Protein 3H8Z (pdb70)

Structure (mmCIF, N/CA/C/O backbone):
data_3H8Z
#
_entry.id   3H8Z
#
_cell.length_a   34.563
_cell.length_b   54.676
_cell.length_c   70.171
_cell.angle_alpha   90.000
_cell.angle_beta   90.000
_cell.angle_gamma   90.000
#
_symmetry.space_group_name_H-M   'P 21 21 21'
#
loop_
_entity.id
_entity.type
_entity.pdbx_description
1 polymer 'Fragile X mental retardation syndrome-related protein 2'
2 water water
#
loop_
_atom_site.group_PDB
_atom_site.id
_atom_site.type_symbol
_atom_site.label_atom_id
_atom_site.label_alt_id
_atom_site.label_comp_id
_atom_site.label_asym_id
_atom_site.label_entity_id
_atom_site.label_seq_id
_atom_site.pdbx_PDB_ins_code
_atom_site.Cartn_x
_atom_sit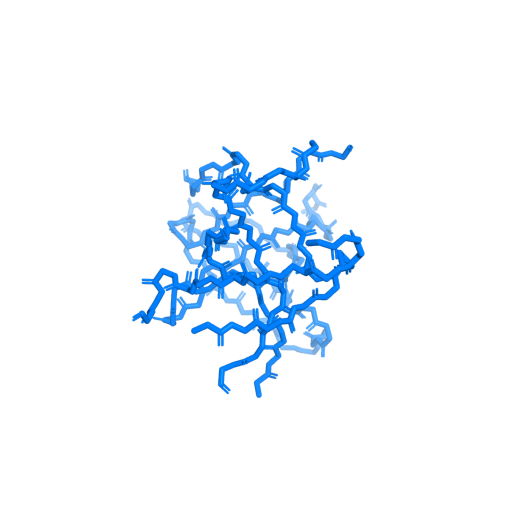e.Cartn_y
_atom_site.Cartn_z
_atom_site.occupancy
_atom_site.B_iso_or_equiv
_atom_site.auth_seq_id
_atom_site.auth_comp_id
_atom_site.auth_asym_id
_atom_site.auth_atom_id
_atom_site.pdbx_PDB_model_num
ATOM 1 N N . ALA A 1 1 ? 16.512 49.771 42.356 1.00 39.74 10 ALA A N 1
ATOM 2 C CA . ALA A 1 1 ? 15.034 49.404 42.354 1.00 39.64 10 ALA A CA 1
ATOM 3 C C . ALA A 1 1 ? 14.281 49.437 41.027 1.00 38.29 10 ALA A C 1
ATOM 4 O O . ALA A 1 1 ? 13.560 48.498 40.692 1.00 39.30 10 ALA A O 1
ATOM 6 N N . TYR A 1 2 ? 14.364 50.561 40.325 1.00 35.88 11 TYR A N 1
ATOM 7 C CA . TYR A 1 2 ? 13.543 50.801 39.151 1.00 33.50 11 TYR A CA 1
ATOM 8 C C . TYR A 1 2 ? 13.794 49.850 37.960 1.00 30.70 11 TYR A C 1
ATOM 9 O O . TYR A 1 2 ? 12.907 49.624 37.132 1.00 30.78 11 TYR A O 1
ATOM 18 N N . PHE A 1 3 ? 15.007 49.341 37.849 1.00 26.93 12 PHE A N 1
ATOM 19 C CA . PHE A 1 3 ? 15.399 48.581 36.649 1.00 22.83 12 PHE A CA 1
ATOM 20 C C . PHE A 1 3 ? 15.395 47.093 36.877 1.00 22.44 12 PHE A C 1
ATOM 21 O O . PHE A 1 3 ? 15.844 46.357 35.991 1.00 20.83 12 PHE A O 1
ATOM 29 N N . GLN A 1 4 ? 14.859 46.640 38.017 1.00 19.54 13 GLN A N 1
ATOM 30 C CA . GLN A 1 4 ? 14.857 45.241 38.373 1.00 21.15 13 GLN A CA 1
ATOM 31 C C . GLN A 1 4 ? 14.230 44.369 37.282 1.00 20.84 13 GLN A C 1
ATOM 32 O O . GLN A 1 4 ? 13.079 44.582 36.899 1.00 20.36 13 GLN A O 1
ATOM 38 N N . GLY A 1 5 ? 14.962 43.359 36.846 1.00 19.02 14 GLY A N 1
ATOM 39 C CA . GLY A 1 5 ? 14.497 42.444 35.843 1.00 19.45 14 GLY A CA 1
ATOM 40 C C . GLY A 1 5 ? 14.436 42.984 34.400 1.00 17.98 14 GLY A C 1
ATOM 41 O O . GLY A 1 5 ? 13.923 42.280 33.524 1.00 19.12 14 GLY A O 1
ATOM 42 N N . LEU A 1 6 ? 14.940 44.190 34.133 1.00 18.52 15 LEU A N 1
ATOM 43 C CA . LEU A 1 6 ? 15.019 44.680 32.734 1.00 19.15 15 LEU A CA 1
ATOM 44 C C . LEU A 1 6 ? 15.817 43.735 31.781 1.00 20.41 15 LEU A C 1
ATOM 45 O O . LEU A 1 6 ? 17.013 43.500 32.016 1.00 21.34 15 LEU A O 1
ATOM 50 N N . PRO A 1 7 ? 15.180 43.216 30.712 1.00 20.90 16 PRO A N 1
ATOM 51 C CA . PRO A 1 7 ? 15.967 42.409 29.774 1.00 19.95 16 PRO A CA 1
ATOM 52 C C . PRO A 1 7 ? 16.936 43.287 28.983 1.00 19.44 16 PRO A C 1
ATOM 53 O O . PRO A 1 7 ? 16.617 44.419 28.543 1.00 18.29 16 PRO A O 1
ATOM 57 N N . VAL A 1 8 ? 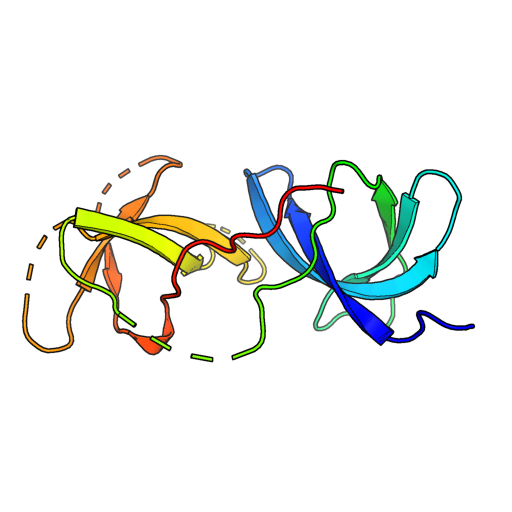18.160 42.775 28.852 1.00 19.83 17 VAL A N 1
ATOM 58 C CA . VAL A 1 8 ? 19.207 43.491 28.066 1.00 18.90 17 VAL A CA 1
ATOM 59 C C . VAL A 1 8 ? 19.897 42.438 27.182 1.00 19.30 17 VAL A C 1
ATOM 60 O O . VAL A 1 8 ? 19.739 41.226 27.371 1.00 21.05 17 VAL A O 1
ATOM 64 N N . GLU A 1 9 ? 20.687 42.873 26.242 1.00 19.47 18 GLU A N 1
ATOM 65 C CA . GLU A 1 9 ? 21.560 41.934 25.565 1.00 20.15 18 GLU A CA 1
ATOM 66 C C . GLU A 1 9 ? 23.023 42.304 25.838 1.00 20.60 18 GLU A C 1
ATOM 67 O O . GLU A 1 9 ? 23.371 43.469 25.867 1.00 20.60 18 GLU A O 1
ATOM 73 N N . VAL A 1 10 ? 23.867 41.295 25.999 1.00 21.37 19 VAL A N 1
ATOM 74 C CA . VAL A 1 10 ? 25.236 41.536 26.405 1.00 21.54 19 VAL A CA 1
ATOM 75 C C . VAL A 1 10 ? 26.194 40.936 25.321 1.00 21.54 19 VAL A C 1
ATOM 76 O O . VAL A 1 10 ? 26.119 39.766 25.006 1.00 20.33 19 VAL A O 1
ATOM 80 N N . ARG A 1 11 ? 27.107 41.751 24.816 1.00 22.86 20 ARG A N 1
ATOM 81 C CA . ARG A 1 11 ? 28.158 41.325 23.890 1.00 24.98 20 ARG A CA 1
ATOM 82 C C . ARG A 1 11 ? 29.163 40.398 24.603 1.00 25.34 20 ARG A C 1
ATOM 83 O O . ARG A 1 11 ? 29.813 40.800 25.565 1.00 25.50 20 ARG A O 1
ATOM 91 N N . GLY A 1 12 ? 29.229 39.155 24.157 1.00 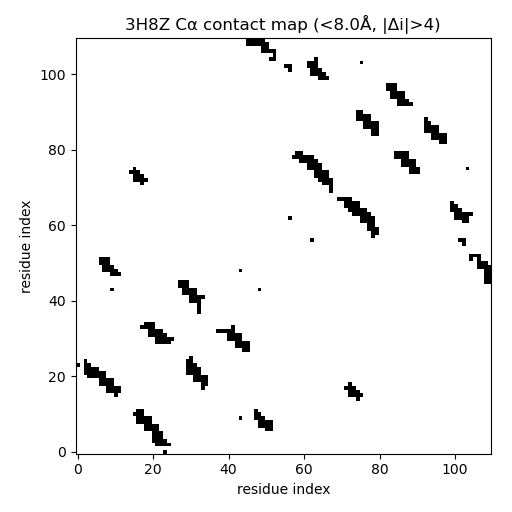25.13 21 GLY A N 1
ATOM 92 C CA . GLY A 1 12 ? 30.273 38.189 24.576 1.00 27.92 21 GLY A CA 1
ATOM 93 C C . GLY A 1 12 ? 31.620 38.514 23.905 1.00 29.62 21 GLY A C 1
ATOM 94 O O . GLY A 1 12 ? 31.725 39.387 23.070 1.00 27.05 21 GLY A O 1
ATOM 95 N N . SER A 1 13 ? 32.663 37.810 24.312 1.00 31.65 22 SER A N 1
ATOM 96 C CA . SER A 1 13 ? 33.981 38.056 23.744 1.00 35.36 22 SER A CA 1
ATOM 97 C C . SER A 1 13 ? 34.042 37.606 22.296 1.00 35.50 22 SER A C 1
ATOM 98 O O . SER A 1 13 ? 34.896 38.079 21.553 1.00 38.27 22 SER A O 1
ATOM 101 N N . ASN A 1 14 ? 33.170 36.664 21.942 1.00 35.72 23 ASN A N 1
ATOM 102 C CA . ASN A 1 14 ? 33.014 36.145 20.566 1.00 35.10 23 ASN A CA 1
ATOM 103 C C . ASN A 1 14 ? 32.231 37.083 19.608 1.00 35.47 23 ASN A C 1
ATOM 104 O O . ASN A 1 14 ? 31.953 36.718 18.466 1.00 36.53 23 ASN A O 1
ATOM 109 N N . GLY A 1 15 ? 31.847 38.260 20.091 1.00 33.72 24 GLY A N 1
ATOM 110 C CA . GLY A 1 15 ? 31.077 39.230 19.329 1.00 31.56 24 GLY A CA 1
ATOM 111 C C . GLY A 1 15 ? 29.546 39.050 19.313 1.00 28.73 24 GLY A C 1
ATOM 112 O O . GLY A 1 15 ? 28.815 39.976 18.956 1.00 28.58 24 GLY A O 1
ATOM 113 N N . ALA A 1 16 ? 29.099 37.857 19.657 1.00 27.56 25 ALA A N 1
ATOM 114 C CA . ALA A 1 16 ? 27.677 37.517 19.738 1.00 26.06 25 ALA A CA 1
ATOM 115 C C . ALA A 1 16 ? 26.989 38.210 20.960 1.00 25.83 25 ALA A C 1
ATOM 116 O O . ALA A 1 16 ? 27.669 38.621 21.908 1.00 25.02 25 ALA A O 1
ATOM 118 N N . PHE A 1 17 ? 25.673 38.388 20.867 1.00 24.57 26 PHE A N 1
ATOM 119 C CA . PHE A 1 17 ? 24.874 38.934 21.980 1.00 24.22 26 PHE A CA 1
ATOM 120 C C . PHE A 1 17 ? 24.027 37.942 22.765 1.00 23.83 26 PHE A C 1
ATOM 121 O O . PHE A 1 17 ? 23.298 37.115 22.211 1.00 24.54 26 PHE A O 1
ATOM 129 N N . TYR A 1 18 ? 24.108 38.071 24.086 1.00 24.38 27 TYR A N 1
ATOM 130 C CA . TYR A 1 18 ? 23.478 37.080 24.982 1.00 23.75 27 TYR A CA 1
ATOM 131 C C . TYR A 1 18 ? 22.451 37.767 25.854 1.00 23.47 27 TYR A C 1
ATOM 132 O O . TYR A 1 18 ? 22.642 38.916 26.332 1.00 23.54 27 TYR A O 1
ATOM 141 N N . LYS A 1 19 ? 21.366 37.075 26.090 1.00 24.45 28 LYS A N 1
ATOM 142 C CA . LYS A 1 19 ? 20.296 37.682 26.927 1.00 26.73 28 LYS A CA 1
ATOM 143 C C . LYS A 1 19 ? 20.668 37.655 28.436 1.00 22.86 28 LYS A C 1
ATOM 144 O O . LYS A 1 19 ? 21.121 36.649 28.972 1.00 21.96 28 LYS A O 1
ATOM 150 N N . GLY A 1 20 ? 20.483 38.789 29.085 1.00 22.73 29 GLY A N 1
ATOM 151 C CA . GLY A 1 20 ? 20.534 38.872 30.549 1.00 20.42 29 GLY A CA 1
ATOM 152 C C . GLY A 1 20 ? 19.454 39.807 31.091 1.00 21.10 29 GLY A C 1
ATOM 153 O O . GLY A 1 20 ? 18.707 40.416 30.332 1.00 20.56 29 GLY A O 1
ATOM 154 N N . PHE A 1 21 ? 19.372 39.891 32.415 1.00 20.69 30 PHE A N 1
ATOM 155 C CA . PHE A 1 21 ? 18.385 40.695 33.111 1.00 22.69 30 PHE A CA 1
ATOM 156 C C . PHE A 1 21 ? 19.063 41.590 34.141 1.00 21.22 30 PHE A C 1
ATOM 157 O O . PHE A 1 21 ? 19.881 41.143 34.902 1.00 27.23 30 PHE A O 1
ATOM 165 N N . VAL A 1 22 ? 18.698 42.838 34.208 1.00 21.67 31 VAL A N 1
ATOM 166 C CA . VAL A 1 22 ? 19.340 43.765 35.136 1.00 20.81 31 VAL A CA 1
ATOM 167 C C . VAL A 1 22 ? 18.943 43.514 36.593 1.00 24.53 31 VAL A C 1
ATOM 168 O O . VAL A 1 22 ? 17.764 43.196 36.908 1.00 22.69 31 VAL A O 1
ATOM 172 N N . LYS A 1 23 ? 19.949 43.594 37.465 1.00 23.31 32 LYS A N 1
ATOM 173 C CA . LYS A 1 23 ? 19.702 43.562 38.927 1.00 25.65 32 LYS A CA 1
ATOM 174 C C . LYS A 1 23 ? 19.943 44.982 39.458 1.00 26.24 32 LYS A C 1
ATOM 175 O O . LYS A 1 23 ? 19.069 45.578 40.105 1.00 27.32 32 LYS A O 1
ATOM 181 N N . ASP A 1 24 ? 21.094 45.570 39.127 1.00 24.16 33 ASP A N 1
ATOM 182 C CA . ASP A 1 24 ? 21.434 46.906 39.662 1.00 26.11 33 ASP A CA 1
ATOM 183 C C . ASP A 1 24 ? 22.011 47.719 38.525 1.00 24.40 33 ASP A C 1
ATOM 184 O O . ASP A 1 24 ? 22.662 47.145 37.655 1.00 23.78 33 ASP A O 1
ATOM 189 N N . VAL A 1 25 ? 21.887 49.040 38.559 1.00 24.53 34 VAL A N 1
ATOM 190 C CA . VAL A 1 25 ? 22.513 49.853 37.504 1.00 24.24 34 VAL A CA 1
ATOM 191 C C . VAL A 1 25 ? 23.517 50.756 38.222 1.00 26.88 34 VAL A C 1
ATOM 192 O O . VAL A 1 25 ? 23.155 51.399 39.205 1.00 25.23 34 VAL A O 1
ATOM 196 N N . HIS A 1 26 ? 24.778 50.761 37.754 1.00 26.70 35 HIS A N 1
ATOM 197 C CA . HIS A 1 26 ? 25.845 51.657 38.316 1.00 28.34 35 HIS A CA 1
ATOM 198 C C . HIS A 1 26 ? 26.208 52.728 37.304 1.00 28.50 35 HIS A C 1
ATOM 199 O O . HIS A 1 26 ? 25.673 52.739 36.199 1.00 27.77 35 HIS A O 1
ATOM 206 N N . GLU A 1 27 ? 27.136 53.622 37.648 1.00 29.26 36 GLU A N 1
ATOM 207 C CA . GLU A 1 27 ? 27.502 54.725 36.723 1.00 29.07 36 GLU A CA 1
ATOM 208 C C . GLU A 1 27 ? 28.136 54.202 35.435 1.00 27.92 36 GLU A C 1
ATOM 209 O O . GLU A 1 27 ? 27.938 54.748 34.357 1.00 28.13 36 GLU A O 1
ATOM 211 N N . ASP A 1 28 ? 28.886 53.110 35.521 1.00 27.17 37 ASP A N 1
ATOM 212 C CA . ASP A 1 28 ? 29.632 52.696 34.348 1.00 27.04 37 ASP A CA 1
ATOM 213 C C . ASP A 1 28 ? 29.346 51.251 33.925 1.00 24.87 37 ASP A C 1
ATOM 214 O O . ASP A 1 28 ? 29.880 50.790 32.942 1.00 25.50 37 ASP A O 1
ATOM 216 N N . SER A 1 29 ? 28.517 50.546 34.681 1.00 24.45 38 SER A N 1
ATOM 217 C CA . SER A 1 29 ? 28.175 49.161 34.347 1.00 24.12 38 SER A CA 1
ATOM 218 C C . SER A 1 29 ? 26.818 48.750 34.945 1.00 22.84 38 SER A C 1
ATOM 219 O O . SER A 1 29 ? 26.214 49.525 35.673 1.00 24.32 38 SER A O 1
ATOM 222 N N . VAL A 1 30 ? 26.373 47.523 34.667 1.00 21.18 39 VAL A N 1
ATOM 223 C CA . VAL A 1 30 ? 25.156 46.982 35.312 1.00 21.91 39 VAL A CA 1
ATOM 224 C C . VAL A 1 30 ? 25.528 45.660 35.920 1.00 21.14 39 VAL A C 1
ATOM 225 O O . VAL A 1 30 ? 26.400 44.966 35.374 1.00 20.92 39 VAL A O 1
ATOM 229 N N . THR A 1 31 ? 24.884 45.316 37.042 1.00 19.64 40 THR A N 1
ATOM 230 C CA . THR A 1 31 ? 24.905 43.972 37.552 1.00 20.98 40 THR A CA 1
ATOM 231 C C . THR A 1 31 ? 23.727 43.230 36.946 1.00 20.16 40 THR A C 1
ATOM 232 O O . THR A 1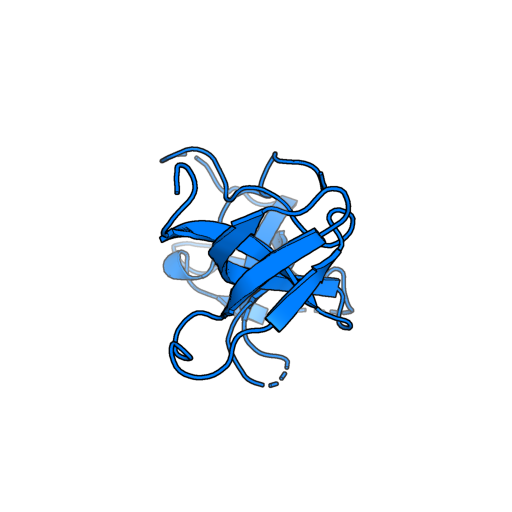 31 ? 22.611 43.712 36.932 1.00 19.27 40 THR A O 1
ATOM 236 N N . ILE A 1 32 ? 23.973 42.047 36.423 1.00 20.23 41 ILE A N 1
ATOM 237 C CA . ILE A 1 32 ? 22.964 41.333 35.740 1.00 20.49 41 ILE A CA 1
ATOM 238 C C . ILE A 1 32 ? 23.015 39.866 36.150 1.00 20.30 41 ILE A C 1
ATOM 239 O O . ILE A 1 32 ? 23.968 39.419 36.815 1.00 21.05 41 ILE A O 1
ATOM 244 N N . PHE A 1 33 ? 21.954 39.151 35.782 1.00 19.37 42 PHE A N 1
ATOM 245 C CA . PHE A 1 33 ? 21.978 37.705 35.655 1.00 19.69 42 PHE A CA 1
ATOM 246 C C . PHE A 1 33 ? 21.860 37.367 34.188 1.00 20.81 42 PHE A C 1
ATOM 247 O O . PHE A 1 33 ? 20.984 37.915 33.479 1.00 21.88 42 PHE A O 1
ATOM 255 N N . PHE A 1 34 ? 22.752 36.522 33.701 1.00 21.54 43 PHE A N 1
ATOM 256 C CA . PHE A 1 34 ? 22.537 35.884 32.394 1.00 23.36 43 PHE A CA 1
ATOM 257 C C . PHE A 1 34 ? 21.344 34.939 32.440 1.00 24.79 43 PHE A C 1
ATOM 258 O O . PHE A 1 34 ? 21.069 34.355 33.470 1.00 22.31 43 PHE A O 1
ATOM 266 N N . GLU A 1 35 ? 20.674 34.796 31.301 1.00 26.93 44 GLU A N 1
ATOM 267 C CA . GLU A 1 35 ? 19.463 33.986 31.180 1.00 29.87 44 GLU A CA 1
ATOM 268 C C . GLU A 1 35 ? 19.849 32.569 31.563 1.00 31.71 44 GLU A C 1
ATOM 269 O O . GLU A 1 35 ? 20.965 32.135 31.253 1.00 32.27 44 GLU A O 1
ATOM 275 N N . ASN A 1 36 ? 18.972 31.868 32.279 1.00 33.30 45 ASN A N 1
ATOM 276 C CA . ASN A 1 36 ? 19.298 30.511 32.811 1.00 34.02 45 ASN A CA 1
ATOM 277 C C . ASN A 1 36 ? 20.422 30.448 33.862 1.00 33.34 45 ASN A C 1
ATOM 278 O O . ASN A 1 36 ? 21.002 29.374 34.114 1.00 33.82 45 ASN A O 1
ATOM 283 N N . ASN A 1 37 ? 20.760 31.594 34.464 1.00 32.61 46 ASN A N 1
ATOM 284 C CA . ASN A 1 37 ? 21.659 31.573 35.626 1.00 31.49 46 ASN A CA 1
ATOM 285 C C . ASN A 1 37 ? 21.303 32.662 36.575 1.00 30.01 46 ASN A C 1
ATOM 286 O O . ASN A 1 37 ? 22.011 33.679 36.665 1.00 26.84 46 ASN A O 1
ATOM 291 N N . TRP A 1 38 ? 20.241 32.413 37.351 1.00 28.61 47 TRP A N 1
ATOM 292 C CA . TRP A 1 38 ? 19.789 33.359 38.411 1.00 29.67 47 TRP A CA 1
ATOM 293 C C . TRP A 1 38 ? 20.620 33.300 39.683 1.00 29.61 47 TRP A C 1
ATOM 294 O O . TRP A 1 38 ? 20.403 34.081 40.616 1.00 29.94 47 TRP A O 1
ATOM 305 N N . GLN A 1 39 ? 21.580 32.380 39.748 1.00 31.22 48 GLN A N 1
ATOM 306 C CA . GLN A 1 39 ? 22.473 32.331 40.935 1.00 33.02 48 GLN A CA 1
ATOM 307 C C . GLN A 1 39 ? 23.745 33.229 40.907 1.00 32.72 48 GLN A C 1
ATOM 308 O O . GLN A 1 39 ? 24.246 33.613 41.971 1.00 34.25 48 GLN A O 1
ATOM 314 N N . SER A 1 40 ? 24.273 33.569 39.735 1.00 30.46 49 SER A N 1
ATOM 315 C CA . SER A 1 40 ? 25.584 34.254 39.710 1.00 30.56 49 S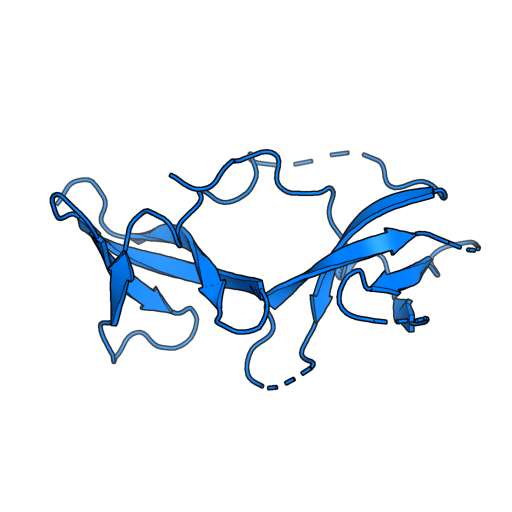ER A CA 1
ATOM 316 C C . SER A 1 40 ? 25.450 35.690 39.226 1.00 28.16 49 SER A C 1
ATOM 317 O O . SER A 1 40 ? 25.273 35.885 38.044 1.00 27.75 49 SER A O 1
ATOM 320 N N . GLU A 1 41 ? 25.549 36.695 40.087 1.00 26.68 50 GLU A N 1
ATOM 321 C CA . GLU A 1 41 ? 25.567 38.042 39.525 1.00 26.81 50 GLU A CA 1
ATOM 322 C C . GLU A 1 41 ? 26.865 38.359 38.763 1.00 24.76 50 GLU A C 1
ATOM 323 O O . GLU A 1 41 ? 27.931 37.840 39.115 1.00 23.60 50 GLU A O 1
ATOM 329 N N . ARG A 1 42 ? 26.752 39.181 37.726 1.00 22.93 51 ARG A N 1
ATOM 330 C CA . ARG A 1 42 ? 27.831 39.434 36.789 1.00 21.45 51 ARG A CA 1
ATOM 331 C C . ARG A 1 42 ? 27.789 40.942 36.528 1.00 21.84 51 ARG A C 1
ATOM 332 O O . ARG A 1 42 ? 26.693 41.537 36.475 1.00 19.74 51 ARG A O 1
ATOM 340 N N . GLN A 1 43 ? 28.955 41.566 36.448 1.00 19.03 52 GLN A N 1
ATOM 341 C CA . GLN A 1 43 ? 29.025 42.974 36.168 1.00 21.56 52 GLN A CA 1
ATOM 342 C C . GLN A 1 43 ? 29.511 43.227 34.761 1.00 20.81 52 GLN A C 1
ATOM 343 O O . GLN A 1 43 ? 30.554 42.699 34.394 1.00 19.72 52 GLN A O 1
ATOM 349 N N . ILE A 1 44 ? 28.765 44.051 33.994 1.00 21.31 53 ILE A N 1
ATOM 350 C CA . ILE A 1 44 ? 28.987 44.211 32.571 1.00 20.55 53 ILE A CA 1
ATOM 351 C C . ILE A 1 44 ? 29.093 45.710 32.333 1.00 20.70 53 ILE A C 1
ATOM 352 O O . ILE A 1 44 ? 28.205 46.457 32.762 1.00 20.74 53 ILE A O 1
ATOM 357 N N . PRO A 1 45 ? 30.164 46.172 31.645 1.00 21.83 54 PRO A N 1
ATOM 358 C CA . PRO A 1 45 ? 30.273 47.593 31.327 1.00 22.55 54 PRO A CA 1
ATOM 359 C C . PRO A 1 45 ? 29.225 48.033 30.306 1.00 22.60 54 PRO A C 1
ATOM 360 O O . PRO A 1 45 ? 28.840 47.247 29.418 1.00 21.51 54 PRO A 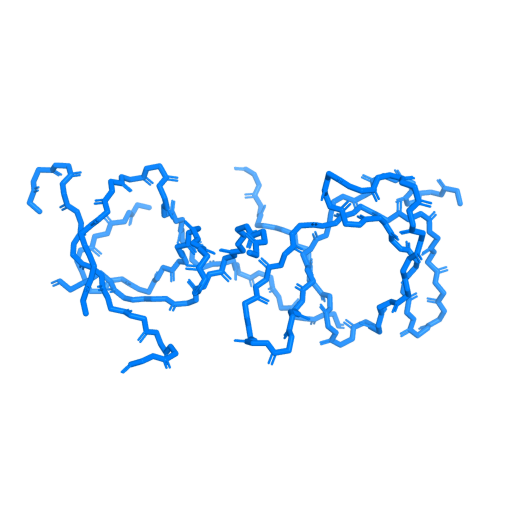O 1
ATOM 364 N N . PHE A 1 46 ? 28.742 49.254 30.417 1.00 23.92 55 PHE A N 1
ATOM 365 C CA . PHE A 1 46 ? 27.759 49.760 29.448 1.00 23.60 55 PHE A CA 1
ATOM 366 C C . PHE A 1 46 ? 28.112 49.608 27.994 1.00 24.97 55 PHE A C 1
ATOM 367 O O . PHE A 1 46 ? 27.195 49.458 27.186 1.00 24.95 55 PHE A O 1
ATOM 375 N N . GLY A 1 47 ? 29.398 49.663 27.636 1.00 24.63 56 GLY A N 1
ATOM 376 C CA . GLY A 1 47 ? 29.843 49.472 26.229 1.00 26.89 56 GLY A CA 1
ATOM 377 C C . GLY A 1 47 ? 29.641 48.057 25.684 1.00 27.14 56 GLY A C 1
ATOM 378 O O . GLY A 1 47 ? 29.795 47.803 24.496 1.00 28.73 56 GLY A O 1
ATOM 379 N N . ASP A 1 48 ? 29.302 47.129 26.564 1.00 25.75 57 ASP A N 1
ATOM 380 C CA . ASP A 1 48 ? 28.958 45.759 26.167 1.00 24.93 57 ASP A CA 1
ATOM 381 C C . ASP A 1 48 ? 27.421 45.485 26.233 1.00 24.24 57 ASP A C 1
ATOM 382 O O . ASP A 1 48 ? 26.985 44.359 26.046 1.00 25.72 57 ASP A O 1
ATOM 387 N N . VAL A 1 49 ? 26.618 46.518 26.455 1.00 23.38 58 VAL A N 1
ATOM 388 C CA . VAL A 1 49 ? 25.165 46.361 26.672 1.00 23.46 58 VAL A CA 1
ATOM 389 C C . VAL A 1 49 ? 24.330 47.088 25.635 1.00 23.95 58 VAL A C 1
ATOM 390 O O . VAL A 1 49 ? 24.571 48.250 25.364 1.00 24.25 58 VAL A O 1
ATOM 394 N N . ARG A 1 50 ? 23.299 46.428 25.128 1.00 24.08 59 ARG A N 1
ATOM 395 C CA . ARG A 1 50 ? 22.266 47.108 24.380 1.00 22.54 59 ARG A CA 1
ATOM 396 C C . ARG A 1 50 ? 20.883 46.603 24.841 1.00 22.93 59 ARG A C 1
ATOM 397 O O . ARG A 1 50 ? 20.735 45.508 25.423 1.00 23.29 59 ARG A O 1
ATOM 405 N N . LEU A 1 51 ? 19.844 47.386 24.549 1.00 23.29 60 LEU A N 1
ATOM 406 C CA . LEU A 1 51 ? 18.508 46.967 24.825 1.00 24.38 60 LEU A CA 1
ATOM 407 C C . LEU A 1 51 ? 18.115 45.981 23.714 1.00 24.92 60 LEU A C 1
ATOM 408 O O . LEU A 1 51 ? 18.647 46.075 22.568 1.00 24.81 60 LEU A O 1
ATOM 413 N N . PRO A 1 52 ? 17.212 45.024 24.027 1.00 26.68 61 PRO A N 1
ATOM 414 C CA . PRO A 1 52 ? 16.795 44.057 23.038 1.00 27.29 61 PRO A CA 1
ATOM 415 C C . PRO A 1 52 ? 15.886 44.732 22.000 1.00 29.05 61 PRO A C 1
ATOM 416 O O . PRO A 1 52 ? 15.454 45.875 22.232 1.00 28.91 61 PRO A O 1
ATOM 420 N N . PRO A 1 53 ? 15.595 44.043 20.868 1.00 30.33 62 PRO A N 1
ATOM 421 C CA . PRO A 1 53 ? 14.895 44.796 19.804 1.00 33.18 62 PRO A CA 1
ATOM 422 C C . PRO A 1 53 ? 13.484 45.181 20.261 1.00 35.27 62 PRO A C 1
ATOM 423 O O . PRO A 1 53 ? 12.909 44.492 21.102 1.00 34.78 62 PRO A O 1
ATOM 427 N N . PRO A 1 54 ? 12.926 46.270 19.708 1.00 39.79 63 PRO A N 1
ATOM 428 C CA . PRO A 1 54 ? 11.530 46.672 19.955 1.00 42.21 63 PRO A CA 1
ATOM 429 C C . PRO A 1 54 ? 10.542 45.517 19.695 1.00 45.24 63 PRO A C 1
ATOM 430 O O . PRO A 1 54 ? 10.823 44.614 18.888 1.00 46.29 63 PRO A O 1
ATOM 434 N N . ALA A 1 55 ? 9.417 45.514 20.407 1.00 47.70 64 ALA A N 1
ATOM 435 C CA . ALA A 1 55 ? 8.466 44.393 20.332 1.00 49.57 64 ALA A CA 1
ATOM 436 C C . ALA A 1 55 ? 7.329 44.616 19.301 1.00 50.70 64 ALA A C 1
ATOM 437 O O . ALA A 1 55 ? 7.263 43.928 18.255 1.00 52.14 64 ALA A O 1
ATOM 439 N N . GLU A 1 60 ? 10.285 41.942 7.841 1.00 57.20 69 GLU A N 1
ATOM 440 C CA . GLU A 1 60 ? 10.128 40.867 6.848 1.00 56.77 69 GLU A CA 1
ATOM 441 C C . GLU A 1 60 ? 11.483 40.403 6.248 1.00 55.14 69 GLU A C 1
ATOM 442 O O . GLU A 1 60 ? 12.185 41.189 5.580 1.00 55.38 69 GLU A O 1
ATOM 448 N N . ILE A 1 61 ? 11.842 39.133 6.474 1.00 52.53 70 ILE A N 1
ATOM 449 C CA . ILE A 1 61 ? 13.153 38.614 6.030 1.00 50.57 70 ILE A CA 1
ATOM 450 C C . ILE A 1 61 ? 13.123 38.178 4.547 1.00 49.32 70 ILE A C 1
ATOM 451 O O . ILE A 1 61 ? 12.385 37.273 4.188 1.00 48.53 70 ILE A O 1
ATOM 456 N N . THR A 1 62 ? 13.922 38.823 3.707 1.00 48.46 71 THR A N 1
ATOM 457 C CA . THR A 1 62 ? 14.050 38.411 2.304 1.00 48.57 71 THR A CA 1
ATOM 458 C C . THR A 1 62 ? 15.519 38.210 1.947 1.00 47.72 71 THR A C 1
ATOM 459 O O . THR A 1 62 ? 16.386 38.709 2.669 1.00 47.56 71 THR A O 1
ATOM 463 N N . GLU A 1 63 ? 15.810 37.496 0.851 1.00 46.89 72 GLU A N 1
ATOM 464 C CA . GLU A 1 63 ? 17.213 37.219 0.446 1.00 46.25 72 GLU A CA 1
ATOM 465 C C . GLU A 1 63 ? 18.047 38.478 0.396 1.00 45.45 72 GLU A C 1
ATOM 466 O O . GLU A 1 63 ? 17.577 39.533 -0.046 1.00 45.72 72 GLU A O 1
ATOM 472 N N . GLY A 1 64 ? 19.309 38.357 0.795 1.00 44.33 73 GLY A N 1
ATOM 473 C CA . GLY A 1 64 ? 20.210 39.490 0.791 1.00 42.62 73 GLY A CA 1
ATOM 474 C C . GLY A 1 64 ? 20.247 40.265 2.106 1.00 41.40 73 GLY A C 1
ATOM 475 O O . GLY A 1 64 ? 21.249 40.902 2.387 1.00 40.80 73 GLY A O 1
ATOM 476 N N . ASP A 1 65 ? 19.147 40.217 2.876 1.00 40.21 74 ASP A N 1
ATOM 477 C CA . ASP A 1 65 ? 18.991 40.929 4.161 1.00 39.33 74 ASP A CA 1
ATOM 478 C C . ASP A 1 65 ? 20.032 40.548 5.193 1.00 38.23 74 ASP A C 1
ATOM 479 O O . ASP A 1 65 ? 20.350 39.371 5.337 1.00 38.14 74 ASP A O 1
ATOM 484 N N . GLU A 1 66 ? 20.533 41.556 5.916 1.00 36.84 75 GLU A N 1
ATOM 485 C CA . GLU A 1 66 ? 21.315 41.350 7.148 1.00 34.95 75 GLU A CA 1
ATOM 486 C C . GLU A 1 66 ? 20.326 40.876 8.188 1.00 32.16 75 GLU A C 1
ATOM 487 O O . GLU A 1 66 ? 19.224 41.396 8.260 1.00 31.65 75 GLU A O 1
ATOM 489 N N . VAL A 1 67 ? 20.711 39.858 8.957 1.00 30.49 76 VAL A N 1
ATOM 490 C CA . VAL A 1 67 ? 19.858 39.332 10.012 1.00 28.33 76 VAL A CA 1
ATOM 491 C C . VAL A 1 67 ? 20.718 38.960 11.199 1.00 27.81 76 VAL A C 1
ATOM 492 O O . VAL A 1 67 ? 21.957 38.983 11.117 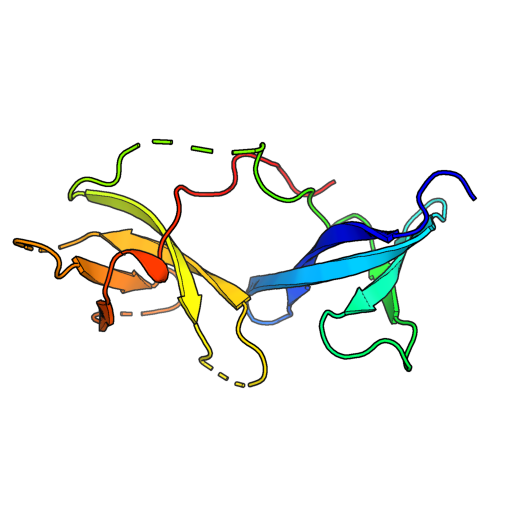1.00 27.61 76 VAL A O 1
ATOM 496 N N . GLU A 1 68 ? 20.063 38.556 12.291 1.00 26.05 77 GLU A N 1
ATOM 497 C CA . GLU A 1 68 ? 20.777 37.893 13.371 1.00 26.34 77 GLU A CA 1
ATOM 498 C C . GLU A 1 68 ? 20.211 36.510 13.503 1.00 26.42 77 GLU A C 1
ATOM 499 O O . GLU A 1 68 ? 19.041 36.309 13.253 1.00 28.52 77 GLU A O 1
ATOM 505 N N . VAL A 1 69 ? 21.061 35.569 13.858 1.00 28.09 78 VAL A N 1
ATOM 506 C CA . VAL A 1 69 ? 20.680 34.175 13.996 1.00 29.15 78 VAL A CA 1
ATOM 507 C C . VAL A 1 69 ? 21.003 33.704 15.415 1.00 30.27 78 VAL A C 1
ATOM 508 O O . VAL A 1 69 ? 22.035 34.033 15.983 1.00 29.87 78 VAL A O 1
ATOM 512 N N . TYR A 1 70 ? 20.114 32.898 15.943 1.00 31.51 79 TYR A N 1
ATOM 513 C CA . TYR A 1 70 ? 20.224 32.396 17.267 1.00 33.77 79 TYR A CA 1
ATOM 514 C C . TYR A 1 70 ? 20.947 31.054 17.203 1.00 35.43 79 TYR A C 1
ATOM 515 O O . TYR A 1 70 ? 20.357 30.050 16.764 1.00 37.23 79 TYR A O 1
ATOM 524 N N . SER A 1 71 ? 22.218 31.047 17.629 1.00 37.24 80 SER A N 1
ATOM 525 C CA . SER A 1 71 ? 23.142 29.912 17.469 1.00 39.41 80 SER A CA 1
ATOM 526 C C . SER A 1 71 ? 24.178 29.813 18.596 1.00 41.33 80 SER A C 1
ATOM 527 O O . SER A 1 71 ? 24.432 30.802 19.300 1.00 39.03 80 SER A O 1
ATOM 530 N N . ARG A 1 72 ? 24.794 28.617 18.674 1.00 43.23 81 ARG A N 1
ATOM 531 C CA . ARG A 1 72 ? 25.971 28.243 19.500 1.00 46.30 81 ARG A CA 1
ATOM 532 C C . ARG A 1 72 ? 27.167 27.973 18.570 1.00 48.08 81 ARG A C 1
ATOM 533 O O . ARG A 1 72 ? 26.981 27.399 17.469 1.00 48.92 81 ARG A O 1
ATOM 541 N N . ALA A 1 73 ? 28.386 28.337 18.997 1.00 48.96 82 ALA A N 1
ATOM 542 C CA . ALA A 1 73 ? 29.609 28.160 18.155 1.00 49.82 82 ALA A CA 1
ATOM 543 C C . ALA A 1 73 ? 30.355 26.819 18.327 1.00 50.17 82 ALA A C 1
ATOM 544 O O . ALA A 1 73 ? 30.080 26.040 19.255 1.00 51.10 82 ALA A O 1
ATOM 546 N N . GLU A 1 77 ? 28.140 25.868 24.840 1.00 46.77 86 GLU A N 1
ATOM 547 C CA . GLU A 1 77 ? 27.856 27.291 25.043 1.00 46.34 86 GLU A CA 1
ATOM 548 C C . GLU A 1 77 ? 26.344 27.572 25.040 1.00 45.91 86 GLU A C 1
ATOM 549 O O . GLU A 1 77 ? 25.556 26.776 24.482 1.00 47.00 86 GLU A O 1
ATOM 551 N N . PRO A 1 78 ? 25.915 28.711 25.639 1.00 44.00 87 PRO A N 1
ATOM 552 C CA . PRO A 1 78 ? 24.505 29.075 25.485 1.00 42.24 87 PRO A CA 1
ATOM 553 C C . PRO A 1 78 ? 24.311 29.646 24.064 1.00 39.51 87 PRO A C 1
ATOM 554 O O . PRO A 1 78 ? 25.284 30.005 23.411 1.00 38.74 87 PRO A O 1
ATOM 558 N N . CYS A 1 79 ? 23.075 29.675 23.591 1.00 38.42 88 CYS A N 1
ATOM 559 C CA . CYS A 1 79 ? 22.747 30.365 22.349 1.00 36.45 88 CYS A CA 1
ATOM 560 C C . CYS A 1 79 ? 22.827 31.862 22.530 1.00 34.35 88 CYS A C 1
ATOM 561 O O . CYS A 1 79 ? 22.509 32.404 23.621 1.00 32.59 88 CYS A O 1
ATOM 564 N N . GLY A 1 80 ? 23.250 32.520 21.460 1.00 30.72 89 GLY A N 1
ATOM 565 C CA . GLY A 1 80 ? 23.371 33.970 21.426 1.00 30.26 89 GLY A CA 1
ATOM 566 C C . GLY A 1 80 ? 22.977 34.361 20.013 1.00 29.37 89 GLY A C 1
ATOM 567 O O . GLY A 1 80 ? 22.847 33.473 19.130 1.00 30.09 89 GLY A O 1
ATOM 568 N N . TRP A 1 81 ? 22.777 35.655 19.821 1.00 27.87 90 TRP A N 1
ATOM 569 C CA . TRP A 1 81 ? 22.479 36.233 18.520 1.00 27.74 90 TRP A CA 1
ATOM 570 C C . TRP A 1 81 ? 23.741 36.627 17.812 1.00 27.51 90 TRP A C 1
ATOM 571 O O . TRP A 1 81 ? 24.481 37.478 18.292 1.00 26.49 90 TRP A O 1
ATOM 582 N N . TRP A 1 82 ? 23.940 36.027 16.630 1.00 27.85 91 TRP A N 1
ATOM 583 C CA . TRP A 1 82 ? 25.081 36.274 15.759 1.00 28.30 91 TRP A CA 1
ATOM 584 C C . TRP A 1 82 ? 24.688 37.059 14.467 1.00 28.71 91 TRP A C 1
ATOM 585 O O . TRP A 1 82 ? 23.659 36.807 13.862 1.00 26.96 91 TRP A O 1
ATOM 596 N N . LEU A 1 83 ? 25.518 38.005 14.042 1.00 27.43 92 LEU A N 1
ATOM 597 C CA . LEU A 1 83 ? 25.274 38.715 12.789 1.00 28.70 92 LEU A CA 1
ATOM 598 C C . LEU A 1 83 ? 25.450 37.795 11.556 1.00 27.77 92 LEU A C 1
ATOM 599 O O . LEU A 1 83 ? 26.409 37.037 11.469 1.00 27.21 92 LEU A O 1
ATOM 604 N N . ALA A 1 84 ? 24.498 37.823 10.632 1.00 28.03 93 ALA A N 1
ATOM 605 C CA . ALA A 1 84 ? 24.580 36.927 9.450 1.00 28.44 93 ALA A CA 1
ATOM 606 C C . ALA A 1 84 ? 23.943 37.602 8.237 1.00 28.71 93 ALA A C 1
ATOM 607 O O . ALA A 1 84 ? 23.457 38.703 8.372 1.00 28.29 93 ALA A O 1
ATOM 609 N N . ARG A 1 85 ? 23.997 36.986 7.058 1.00 29.52 94 ARG A N 1
ATOM 610 C CA . ARG A 1 85 ? 23.264 37.457 5.864 1.00 30.58 94 ARG A CA 1
ATOM 611 C C . ARG A 1 85 ? 22.546 36.274 5.219 1.00 29.33 94 ARG A C 1
ATOM 612 O O . ARG A 1 85 ? 23.105 35.151 5.183 1.00 28.85 94 ARG A O 1
ATOM 614 N N . VAL A 1 86 ? 21.321 36.531 4.759 1.00 29.45 95 VAL A N 1
ATOM 615 C CA . VAL A 1 86 ? 20.465 35.494 4.068 1.00 31.13 95 VAL A CA 1
ATOM 616 C C . VAL A 1 86 ? 20.988 35.475 2.623 1.00 32.40 95 VAL A C 1
ATOM 617 O O . VAL A 1 86 ? 20.777 36.417 1.848 1.00 32.39 95 VAL A O 1
ATOM 621 N N . ARG A 1 87 ? 21.711 34.422 2.294 1.00 33.23 96 ARG A N 1
ATOM 622 C CA . ARG A 1 87 ? 22.172 34.252 0.901 1.00 35.53 96 ARG A CA 1
ATOM 623 C C . ARG A 1 87 ? 21.088 33.701 -0.030 1.00 35.14 96 ARG A C 1
ATOM 624 O O . ARG A 1 87 ? 20.971 34.148 -1.179 1.00 36.26 96 ARG A O 1
ATOM 648 N N . LYS A 1 90 ? 14.291 29.531 0.053 1.00 32.42 99 LYS A N 1
ATOM 649 C CA . LYS A 1 90 ? 13.301 28.808 -0.741 1.00 32.74 99 LYS A CA 1
ATOM 650 C C . LYS A 1 90 ? 12.361 28.151 0.238 1.00 33.79 99 LYS A C 1
ATOM 651 O O . LYS A 1 90 ? 12.792 27.409 1.126 1.00 31.79 99 LYS A O 1
ATOM 653 N N . GLY A 1 91 ? 11.071 28.421 0.060 1.00 34.41 100 GLY A N 1
ATOM 654 C CA . GLY A 1 91 ? 10.072 27.950 1.021 1.00 34.55 100 GLY A CA 1
ATOM 655 C C . GLY A 1 91 ? 10.352 28.409 2.439 1.00 33.43 100 GLY A C 1
ATOM 656 O O . GLY A 1 91 ? 10.437 29.609 2.727 1.00 34.43 100 GLY A O 1
ATOM 657 N N . ASP A 1 92 ? 10.494 27.467 3.352 1.00 31.13 101 ASP A N 1
ATOM 658 C CA . ASP A 1 92 ? 10.793 27.877 4.709 1.00 30.50 101 ASP A CA 1
ATOM 659 C C . ASP A 1 92 ? 12.241 27.523 5.110 1.00 28.22 101 ASP A C 1
ATOM 660 O O . ASP A 1 92 ? 12.521 27.378 6.276 1.00 27.57 101 ASP A O 1
ATOM 665 N N . PHE A 1 93 ? 13.119 27.376 4.115 1.00 27.55 102 PHE A N 1
ATOM 666 C CA . PHE A 1 93 ? 14.546 27.120 4.340 1.00 28.21 102 PHE A CA 1
ATOM 667 C C . PHE A 1 93 ? 15.262 28.408 4.022 1.00 27.93 102 PHE A C 1
ATOM 668 O O . PHE A 1 93 ? 15.017 29.064 2.965 1.00 27.47 102 PHE A O 1
ATOM 676 N N . TYR A 1 94 ? 16.134 28.793 4.937 1.00 25.83 103 TYR A N 1
ATOM 677 C CA . TYR A 1 94 ? 16.992 29.950 4.794 1.00 26.89 103 TYR A CA 1
ATOM 678 C C . TYR A 1 94 ? 18.462 29.547 4.806 1.00 26.04 103 TYR A C 1
ATOM 679 O O . TYR A 1 94 ? 18.935 28.914 5.757 1.00 25.73 103 TYR A O 1
ATOM 688 N N . VAL A 1 95 ? 19.188 29.946 3.769 1.00 25.58 104 VAL A N 1
ATOM 689 C CA . VAL A 1 95 ? 20.634 29.717 3.709 1.00 26.73 104 VAL A CA 1
ATOM 690 C C . VAL A 1 95 ? 21.317 30.984 4.141 1.00 26.96 104 VAL A C 1
ATOM 691 O O . VAL A 1 95 ? 21.167 32.041 3.504 1.00 27.85 104 VAL A O 1
ATOM 695 N N . ILE A 1 96 ? 22.066 30.880 5.234 1.00 28.47 105 ILE A N 1
ATOM 696 C CA . ILE A 1 96 ? 22.715 32.068 5.806 1.00 29.43 105 ILE A CA 1
ATOM 697 C C . ILE A 1 96 ? 24.235 31.932 5.874 1.00 30.14 105 ILE A C 1
ATOM 698 O O . ILE A 1 96 ? 24.791 30.828 5.928 1.00 30.62 105 ILE A O 1
ATOM 703 N N . GLU A 1 97 ? 24.901 33.074 5.866 1.00 31.61 106 GLU A N 1
ATOM 704 C CA . GLU A 1 97 ? 26.328 33.128 6.128 1.00 33.24 106 GLU A CA 1
ATOM 705 C C . GLU A 1 97 ? 26.633 34.056 7.296 1.00 34.31 106 GLU A C 1
ATOM 706 O O . GLU A 1 97 ? 26.090 35.162 7.395 1.00 34.85 106 GLU A O 1
ATOM 708 N N . TYR A 1 98 ? 27.508 33.601 8.170 1.00 35.49 107 TYR A N 1
ATOM 709 C CA . TYR A 1 98 ? 27.906 34.353 9.349 1.00 38.54 107 TYR A CA 1
ATOM 710 C C . TYR A 1 98 ? 28.946 35.409 9.034 1.00 41.08 107 TYR A C 1
ATOM 711 O O . TYR A 1 98 ? 29.886 35.189 8.236 1.00 42.18 107 TYR A O 1
ATOM 720 N N . ALA A 1 99 ? 28.774 36.563 9.675 1.00 43.33 108 ALA A N 1
ATOM 721 C CA . ALA A 1 99 ? 29.728 37.646 9.618 1.00 45.14 108 ALA A CA 1
ATOM 722 C C . ALA A 1 99 ? 31.031 37.246 10.318 1.00 47.06 108 ALA A C 1
ATOM 723 O O . ALA A 1 99 ? 32.108 37.775 9.986 1.00 47.49 108 ALA A O 1
ATOM 725 N N . ALA A 1 100 ? 30.934 36.323 11.280 1.00 48.42 109 ALA A N 1
ATOM 726 C CA . ALA A 1 100 ? 32.107 35.810 11.990 1.00 50.28 109 ALA A CA 1
ATOM 727 C C . ALA A 1 100 ? 32.952 34.811 11.162 1.00 51.65 109 ALA A C 1
ATOM 728 O O . ALA A 1 100 ? 34.079 34.451 11.567 1.00 52.24 109 ALA A O 1
ATOM 730 N N . CYS A 1 101 ? 32.414 34.344 10.033 1.00 52.26 110 CYS A N 1
ATOM 731 C CA . CYS A 1 101 ? 33.116 33.374 9.173 1.00 52.43 110 CYS A CA 1
ATOM 732 C C . CYS A 1 101 ? 32.979 33.754 7.695 1.00 52.39 110 CYS A C 1
ATOM 733 O O . CYS A 1 101 ? 33.783 33.346 6.849 1.00 53.19 110 CYS A O 1
ATOM 735 N N . ASN A 1 106 ? 28.355 28.751 5.270 1.00 45.19 115 ASN A N 1
ATOM 736 C CA . ASN A 1 106 ? 26.885 28.625 5.095 1.00 44.26 115 ASN A CA 1
ATOM 737 C C . ASN A 1 106 ? 26.177 27.676 6.088 1.00 42.00 115 ASN A C 1
ATOM 738 O O . ASN A 1 106 ? 26.747 26.669 6.497 1.00 42.45 115 ASN A O 1
ATOM 743 N N . GLU A 1 107 ? 24.946 28.019 6.479 1.00 37.54 116 GLU A N 1
ATOM 744 C CA . GLU A 1 107 ? 24.120 27.136 7.322 1.00 35.21 116 GLU A CA 1
ATOM 745 C C . GLU A 1 107 ? 22.690 27.242 6.858 1.00 32.25 116 GLU A C 1
ATOM 746 O O . GLU A 1 107 ? 22.231 28.342 6.518 1.00 31.13 116 GLU A O 1
ATOM 752 N N . ILE A 1 108 ? 21.964 26.118 6.896 1.00 29.84 117 ILE A N 1
ATOM 753 C CA . ILE A 1 108 ? 20.538 26.117 6.543 1.00 28.74 117 ILE A CA 1
ATOM 754 C C . ILE A 1 108 ? 19.770 26.192 7.855 1.00 27.25 117 ILE A C 1
ATOM 755 O O . ILE A 1 108 ? 20.014 25.385 8.755 1.00 27.01 117 ILE A O 1
ATOM 760 N N . VAL A 1 109 ? 18.903 27.191 7.993 1.00 25.93 118 VAL A N 1
ATOM 761 C CA . VAL A 1 109 ? 18.122 27.339 9.206 1.00 25.48 118 VAL A CA 1
ATOM 762 C C . VAL A 1 109 ? 16.634 27.544 8.860 1.00 27.58 118 VAL A C 1
ATOM 763 O O . VAL A 1 109 ? 16.249 27.798 7.649 1.00 26.20 118 VAL A O 1
ATOM 767 N N . THR A 1 110 ? 15.787 27.398 9.883 1.00 26.89 119 THR A N 1
ATOM 768 C CA . THR A 1 110 ? 14.381 27.738 9.665 1.00 29.53 119 THR A CA 1
ATOM 769 C C . THR A 1 110 ? 14.132 29.103 10.313 1.00 30.28 119 THR A C 1
ATOM 770 O O . THR A 1 110 ? 15.009 29.624 11.028 1.00 30.34 119 THR A O 1
ATOM 774 N N . LEU A 1 111 ? 12.956 29.684 10.076 1.00 32.00 120 LEU A N 1
ATOM 775 C CA . LEU A 1 111 ? 12.718 31.079 10.420 1.00 32.31 120 LEU A CA 1
ATOM 776 C C . LEU A 1 111 ? 12.747 31.385 11.929 1.00 33.54 120 LEU A C 1
ATOM 777 O O . LEU A 1 111 ? 13.114 32.502 12.304 1.00 33.86 120 LEU A O 1
ATOM 782 N N . GLU A 1 112 ? 12.385 30.416 12.780 1.00 33.27 121 GLU A N 1
ATOM 783 C CA . GLU A 1 112 ? 12.445 30.593 14.243 1.00 33.21 121 GLU A CA 1
ATOM 784 C C . GLU A 1 112 ? 13.811 31.059 14.695 1.00 33.03 121 GLU A C 1
ATOM 785 O O . GLU A 1 112 ? 13.926 31.810 15.653 1.00 32.53 121 GLU A O 1
ATOM 787 N N . ARG A 1 113 ? 14.847 30.615 13.990 1.00 33.03 122 ARG A N 1
ATOM 788 C CA . ARG A 1 113 ? 16.214 31.031 14.304 1.00 31.28 122 ARG A CA 1
ATOM 789 C C . ARG A 1 113 ? 16.685 32.442 13.910 1.00 29.95 122 ARG A C 1
ATOM 790 O O . ARG A 1 113 ? 17.805 32.816 14.245 1.00 29.64 122 ARG A O 1
ATOM 798 N N . LEU A 1 114 ? 15.838 33.224 13.244 1.00 28.48 123 LEU A N 1
ATOM 799 C CA . LEU A 1 114 ? 16.239 34.502 12.666 1.00 27.13 123 LEU A CA 1
ATOM 800 C C . LEU A 1 114 ? 15.412 35.660 13.144 1.00 27.60 123 LEU A C 1
ATOM 801 O O . LEU A 1 114 ? 14.245 35.483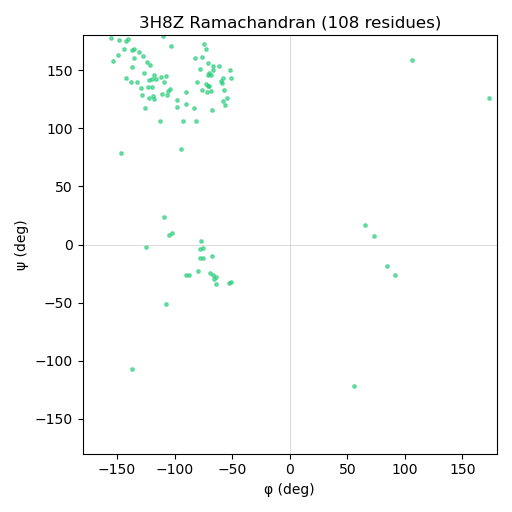 13.491 1.00 26.80 123 LEU A O 1
ATOM 806 N N . ARG A 1 115 ? 16.005 36.854 13.053 1.00 26.50 124 ARG A N 1
ATOM 807 C CA . ARG A 1 115 ? 15.315 38.089 13.334 1.00 26.34 124 ARG A CA 1
ATOM 808 C C . ARG A 1 115 ? 15.985 39.170 12.562 1.00 25.76 124 ARG A C 1
ATOM 809 O O . ARG A 1 115 ? 17.160 39.058 12.255 1.00 24.99 124 ARG A O 1
ATOM 817 N N . PRO A 1 116 ? 15.282 40.285 12.294 1.00 28.71 125 PRO A N 1
ATOM 818 C CA . PRO A 1 116 ? 16.016 41.436 11.752 1.00 29.41 125 PRO A CA 1
ATOM 819 C C . PRO A 1 116 ? 17.080 41.912 12.766 1.00 29.69 125 PRO A C 1
ATOM 820 O O . PRO A 1 116 ? 16.940 41.647 13.978 1.00 28.97 125 PRO A O 1
ATOM 824 N N . VAL A 1 117 ? 18.151 42.542 12.272 1.00 30.02 126 VAL A N 1
ATOM 825 C CA . VAL A 1 117 ? 19.237 43.021 13.121 1.00 29.38 126 VAL A CA 1
ATOM 826 C C . VAL A 1 117 ? 18.634 43.977 14.148 1.00 29.18 126 VAL A C 1
ATOM 827 O O . VAL A 1 117 ? 17.810 44.823 13.816 1.00 26.83 126 VAL A O 1
ATOM 831 N N . ASN A 1 118 ? 19.008 43.792 15.414 1.00 27.73 127 ASN A N 1
ATOM 832 C CA . ASN A 1 118 ? 18.524 44.651 16.477 1.00 27.50 127 ASN A CA 1
ATOM 833 C C . ASN A 1 118 ? 18.919 46.083 16.136 1.00 27.22 127 ASN A C 1
ATOM 834 O O . ASN A 1 118 ? 20.059 46.375 15.904 1.00 28.15 127 ASN A O 1
ATOM 839 N N . PRO A 1 119 ? 17.955 46.976 16.057 1.00 28.63 128 PRO A N 1
ATOM 840 C CA . PRO A 1 119 ? 18.361 48.326 15.669 1.00 30.65 128 PRO A CA 1
ATOM 841 C C . PRO A 1 119 ? 19.000 49.103 16.817 1.00 31.92 128 PRO A C 1
ATOM 842 O O . PRO A 1 119 ? 19.559 50.177 16.591 1.00 32.54 128 PRO A O 1
ATOM 846 N N . ASN A 1 120 ? 18.905 48.582 18.046 1.00 32.58 129 ASN A N 1
ATOM 847 C CA . ASN A 1 120 ? 19.523 49.264 19.207 1.00 32.62 129 ASN A CA 1
ATOM 848 C C . ASN A 1 120 ? 21.046 49.219 19.282 1.00 32.99 129 ASN A C 1
ATOM 849 O O . ASN A 1 120 ? 21.666 48.149 19.192 1.00 33.76 129 ASN A O 1
ATOM 854 N N . PRO A 1 121 ? 21.666 50.391 19.507 1.00 33.69 130 PRO A N 1
ATOM 855 C CA . PRO A 1 121 ? 23.103 50.502 19.602 1.00 33.06 130 PRO A CA 1
ATOM 856 C C . PRO A 1 121 ? 23.601 50.118 21.003 1.00 32.31 130 PRO A C 1
ATOM 857 O O . PRO A 1 121 ? 22.830 50.145 21.955 1.00 32.44 130 PRO A O 1
ATOM 861 N N . LEU A 1 122 ? 24.889 49.800 21.111 1.00 31.49 131 LEU A N 1
ATOM 862 C CA . LEU A 1 122 ? 25.503 49.640 22.419 1.00 31.67 131 LEU A CA 1
ATOM 863 C C . LEU A 1 122 ? 25.336 50.941 23.202 1.00 31.68 131 LEU A C 1
ATOM 864 O O . LEU A 1 122 ? 25.304 52.035 22.620 1.00 29.98 131 LEU A O 1
ATOM 869 N N . ALA A 1 123 ? 25.118 50.820 24.500 1.00 31.59 132 ALA A N 1
ATOM 870 C CA . ALA A 1 123 ? 24.801 51.994 25.325 1.00 33.03 132 ALA A CA 1
ATOM 871 C C . ALA A 1 123 ? 25.919 53.051 25.364 1.00 34.92 132 ALA A C 1
ATOM 872 O O . ALA A 1 123 ? 25.601 54.241 25.622 1.00 37.62 132 ALA A O 1
#

Foldseek 3Di:
DVQFFQWKWFQDPLRFTFIWGFHAQDPFWTWIATPPGPPDTDTGGLQGIWHFAPVDDDAQAWKWFFDDCPHTTTFIWGFNDDQWTWIGGPSGTDIDGPVGIDHDRPIHRD

CATH classification: 2.30.30.140 (+1 more: 2.30.30.140)

Organism: Homo sapiens (NCBI:txid9606)

Sequence (110 aa):
AYFQGLPVEVRGSNGAFYKGFVKDVHEDSVTIFFENNWQSERQIPFGDVRLPPPAEITEGDEVEVYSRAEPCGWWLARVRKGDFYVIEYAACNEIVTLERLRPVNPNPLA

Solvent-accessible surface area: 7094 Å² total

B-factor: mean 32.05, std 9.32, range [16.57, 70.61]

Radius of gyration: 15.13 Å; Cα contacts (8 Å, |Δi|>4): 238; chains: 1; bounding box: 26×29×43 Å

Nearest PDB structures (foldseek):
  3h8z-assembly1_A  TM=1.009E+00  e=1.265E-19  Homo sapiens
  3kuf-assembly1_A  TM=9.507E-01  e=5.543E-14  Homo sapiens
  4ova-assembly1_C  TM=9.326E-01  e=2.685E-13  Homo sapiens
  3o8v-assembly1_A  TM=9.173E-01  e=1.506E-13  Homo sapiens
  4qvz-assembly2_B  TM=9.325E-01  e=6.230E-13  Homo sapiens

GO terms:
  GO:0005737 cytoplasm (C, IDA)
  GO:0010494 cytoplasmic stress granule (C, IDA)
  GO:0042803 protein homodimerization activity (F, IDA)
  GO:0046982 protein heterodimerization activity (F, IDA)
  GO:0005515 protein binding (F, IPI)
  GO:0003723 RNA binding (F, TAS)
  GO:0005737 cytoplasm (C, TAS)
  GO:0042802 identical protein binding (F, IPI)
  GO:0005829 cytosol (C, IDA)
  GO:0016020 membrane (C, HDA)
  GO:0003723 RNA binding (F, HDA)

InterPro domains:
  IPR004087 K Homology domain [SM00322] (227-294)
  IPR004087 K Homology domain [SM00322] (295-366)
  IPR004088 K Homology domain, type 1 [PF00013] (231-289)
  IPR004088 K Homology domain, type 1 [PF00013] (295-362)
  IPR008395 Agenet-like domain [PF05641] (72-127)
  IPR022034 Fragile X messenger ribonucleoprotein 1-like, C-terminal core [PF12235] (364-491)
  IPR032172 Fragile X-related protein 1, C-terminal region 1 [PF16096] (503-577)
  IPR036612 K Homology domain, type 1 superfamily [G3DSA:3.30.1370.10] (226-289)
  IPR036612 K Homology domain, type 1 superfamily [G3DSA:3.30.1370.10] (290-369)
  IPR036612 K Homology domain, type 1 superfamily [SSF54791] (226-295)
  IPR036612 K Homology domain, type 1 superfamily [SSF54791] (296-366)
  IPR040148 Fragile X messenger ribonucleoprotein 1 [PTHR10603] (14-673)
  IPR040472 Synaptic functional regulator FMRP, KH0 domain [PF17904] (133-217)
  IPR041560 FMR1, tudor domain [PF18336] (14-62)
  IPR041560 FMR1, tudor domain [PS51641] (14-60)
  IPR041560 FMR1, tudor domain [PS51641] (73-125)
  IPR047420 RNA-binding protein FXR2, second Tudor-like Agenet domain [cd20476] (69-136)
  IPR047421 RNA-binding protein FXR2, first Tudor-like Agenet domain [cd20473] (13-67)
  IPR047422 RNA-binding protein FXR2, first type I K homology domain [cd22505] (133-209)
  IPR047424 RNA-binding protein FXR2, second type I K homology domain [cd22508] (228-290)

Secondary structure (DSSP, 8-state):
-TTTT-EEEEE-TTS-EEEEEEEEE-SSEEEEEETT-TT--EEEEGGGEEPPPP----TT-EEEEEE-----EEEEEEE--TT-EEEEETT--EEE-GGGEEEPP-PPP-